Protein AF-A0A3B9I7W5-F1 (afdb_monomer)

Nearest PDB structures (foldseek):
  2oer-assembly1_A  TM=4.431E-01  e=1.784E-03  Pseudomonas aeruginosa
  2oer-assembly1_B  TM=4.400E-01  e=5.771E-03  Pseudomonas aeruginosa
  3on4-assembly2_H  TM=4.971E-01  e=8.964E-03  Legionella pneumophila subsp. pneumophila str. Philadelphia 1
  3ih3-assembly1_A  TM=4.989E-01  e=4.290E-02  Thermotoga maritima
  2id6-assembly1_A-2  TM=4.953E-01  e=8.937E-02  Thermotoga maritima

pLDDT: mean 81.08, std 14.33, range [37.84, 98.06]

Foldseek 3Di:
DLPDQDALVPDDLVNVCVVVVHDSVVCCVVQVDSLSVLVVVLVVVCVVCCVVVVLLPFPPVDQLVVSLLVSQVVLVVCCVVRVNSNLSVLCCCVVHPDPDQLVSSLVSLCSVCVPDDSVVSSVVSCQLPNVLSVCSNCVVVNCVVPVDHPVPVSVVNVVSCVVVVD

Structure (mmCIF, N/CA/C/O backbone):
data_AF-A0A3B9I7W5-F1
#
_entry.id   AF-A0A3B9I7W5-F1
#
loop_
_atom_site.group_PDB
_atom_site.id
_atom_site.type_symbol
_atom_site.label_atom_id
_atom_site.label_alt_id
_atom_site.label_comp_id
_atom_site.label_asym_id
_atom_site.label_entity_id
_atom_site.label_seq_id
_atom_site.pdbx_PDB_ins_code
_atom_site.Cartn_x
_atom_site.Cartn_y
_atom_site.Cartn_z
_atom_site.occupancy
_atom_site.B_iso_or_equiv
_atom_site.auth_seq_id
_atom_site.auth_comp_id
_atom_site.auth_asym_id
_atom_site.auth_atom_id
_atom_site.pdbx_PDB_model_num
ATOM 1 N N . MET A 1 1 ? -2.545 -9.962 23.135 1.00 37.84 1 MET A N 1
ATOM 2 C CA . MET A 1 1 ? -3.581 -8.901 23.285 1.00 37.84 1 MET A CA 1
ATOM 3 C C . MET A 1 1 ? -4.017 -8.280 21.964 1.00 37.84 1 MET A C 1
ATOM 5 O O . MET A 1 1 ? -5.136 -7.793 21.918 1.00 37.84 1 MET A O 1
ATOM 9 N N . LEU A 1 2 ? -3.152 -8.276 20.944 1.00 42.31 2 LEU A N 1
ATOM 10 C CA . LEU A 1 2 ? -3.451 -7.822 19.578 1.00 42.31 2 LEU A CA 1
ATOM 11 C C . LEU A 1 2 ? -3.652 -9.012 18.611 1.00 42.31 2 LEU A C 1
ATOM 13 O O . LEU A 1 2 ? -3.644 -8.828 17.405 1.00 42.31 2 LEU A O 1
ATOM 17 N N . GLU A 1 3 ? -3.788 -10.229 19.148 1.00 40.00 3 GLU A N 1
ATOM 18 C CA . GLU A 1 3 ? -3.901 -11.481 18.379 1.00 40.00 3 GLU A CA 1
ATOM 19 C C . GLU A 1 3 ? -5.357 -11.943 18.207 1.00 40.00 3 GLU A C 1
ATOM 21 O O . GLU A 1 3 ? -5.631 -12.764 17.341 1.00 40.00 3 GLU A O 1
ATOM 26 N N . ASP A 1 4 ? -6.296 -11.376 18.972 1.00 39.31 4 ASP A N 1
ATOM 27 C CA . ASP A 1 4 ? -7.726 -11.662 18.845 1.00 39.31 4 ASP A CA 1
ATOM 28 C C . ASP A 1 4 ? -8.406 -10.537 18.062 1.00 39.31 4 ASP A C 1
ATOM 30 O O . ASP A 1 4 ? -8.110 -9.364 18.299 1.00 39.31 4 ASP A O 1
ATOM 34 N N . CYS A 1 5 ? -9.313 -10.903 17.150 1.00 40.47 5 CYS A N 1
ATOM 35 C CA . CYS A 1 5 ? -10.105 -10.009 16.299 1.00 40.47 5 CYS A CA 1
ATOM 36 C C . CYS A 1 5 ? -10.617 -8.795 17.101 1.00 40.47 5 CYS A C 1
ATOM 38 O O . CYS A 1 5 ? -11.406 -8.930 18.039 1.00 40.47 5 CYS A O 1
ATOM 40 N N . PHE A 1 6 ? -10.078 -7.614 16.798 1.00 55.25 6 PHE A N 1
ATOM 41 C CA . PHE A 1 6 ? -10.085 -6.476 17.709 1.00 55.25 6 PHE A CA 1
ATOM 42 C C . PHE A 1 6 ? -10.906 -5.336 17.126 1.00 55.25 6 PHE A C 1
ATOM 44 O O . PHE A 1 6 ? -10.477 -4.705 16.168 1.00 55.25 6 PHE A O 1
ATOM 51 N N . ASP A 1 7 ? -12.051 -5.022 17.725 1.00 55.22 7 ASP A N 1
ATOM 52 C CA . ASP A 1 7 ? -12.857 -3.883 17.290 1.00 55.22 7 ASP A CA 1
ATOM 53 C C . ASP A 1 7 ? -12.302 -2.564 17.864 1.00 55.22 7 ASP A C 1
ATOM 55 O O . ASP A 1 7 ? -12.468 -2.224 19.046 1.00 55.22 7 ASP A O 1
ATOM 59 N N . ALA A 1 8 ? -11.601 -1.814 17.014 1.00 51.75 8 ALA A N 1
ATOM 60 C CA . ALA A 1 8 ? -10.986 -0.544 17.371 1.00 51.75 8 ALA A CA 1
ATOM 61 C C . ALA A 1 8 ? -12.007 0.551 17.731 1.00 51.75 8 ALA A C 1
ATOM 63 O O . ALA A 1 8 ? -11.645 1.492 18.450 1.00 51.75 8 ALA A O 1
ATOM 64 N N . GLU A 1 9 ? -13.268 0.447 17.296 1.00 53.59 9 GLU A N 1
ATOM 65 C CA . GLU A 1 9 ? -14.326 1.395 17.670 1.00 53.59 9 GLU A CA 1
ATOM 66 C C . GLU A 1 9 ? -14.764 1.186 19.126 1.00 53.59 9 GLU A C 1
ATOM 68 O O . GLU A 1 9 ? -14.961 2.150 19.871 1.00 53.59 9 GLU A O 1
ATOM 73 N N . VAL A 1 10 ? -14.776 -0.066 19.587 1.00 61.00 10 VAL A N 1
ATOM 74 C CA . VAL A 1 10 ? -15.213 -0.468 20.937 1.00 61.00 10 VAL A CA 1
ATOM 75 C C . VAL A 1 10 ? -14.128 -0.266 22.010 1.00 61.00 10 VAL A C 1
ATOM 77 O O . VAL A 1 10 ? -14.415 -0.236 23.222 1.00 61.00 10 VAL A O 1
ATOM 80 N N . LEU A 1 11 ? -12.868 -0.113 21.598 1.00 68.00 11 LEU A N 1
ATOM 81 C CA . LEU A 1 11 ? -11.741 0.105 22.499 1.00 68.00 11 LEU A CA 1
ATOM 82 C C . LEU A 1 11 ? -11.701 1.551 23.008 1.00 68.00 11 LEU A C 1
ATOM 84 O O . LEU A 1 11 ? -11.583 2.494 22.237 1.00 68.00 11 LEU A O 1
ATOM 88 N N . THR A 1 12 ? -11.712 1.761 24.320 1.00 79.75 12 THR A N 1
ATOM 89 C CA . THR A 1 12 ? -11.534 3.098 24.911 1.00 79.75 12 THR A CA 1
ATOM 90 C C . THR A 1 12 ? -10.230 3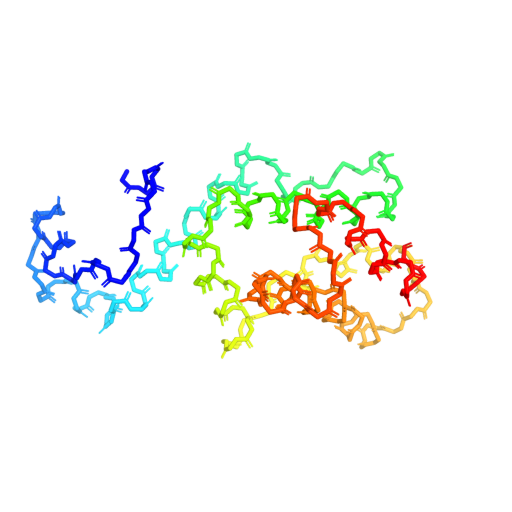.162 25.693 1.00 79.75 12 THR A C 1
ATOM 92 O O . THR A 1 12 ? -9.766 2.144 26.207 1.00 79.75 12 THR A O 1
ATOM 95 N N . ILE A 1 13 ? -9.665 4.365 25.861 1.00 80.38 13 ILE A N 1
ATOM 96 C CA . ILE A 1 13 ? -8.494 4.582 26.732 1.00 80.38 13 ILE A CA 1
ATOM 97 C C . ILE A 1 13 ? -8.734 3.995 28.133 1.00 80.38 13 ILE A C 1
ATOM 99 O O . ILE A 1 13 ? -7.825 3.422 28.722 1.00 80.38 13 ILE A O 1
ATOM 103 N N . ARG A 1 14 ? -9.974 4.056 28.645 1.00 80.88 14 ARG A N 1
ATOM 104 C CA . ARG A 1 14 ? -10.356 3.457 29.935 1.00 80.88 14 ARG A CA 1
ATOM 105 C C . ARG A 1 14 ? -10.184 1.936 29.958 1.00 80.88 14 ARG A C 1
ATOM 107 O O . ARG A 1 14 ? -9.618 1.420 30.915 1.00 80.88 14 ARG A O 1
ATOM 114 N N . LYS A 1 15 ? -10.625 1.224 28.914 1.00 81.38 15 LYS A N 1
ATOM 115 C CA . LYS A 1 15 ? -10.448 -0.238 28.811 1.00 81.38 15 LYS A CA 1
ATOM 116 C C . LYS A 1 15 ? -8.970 -0.623 28.724 1.00 81.38 15 LYS A C 1
ATOM 118 O O . LYS A 1 15 ? -8.559 -1.606 29.334 1.00 81.38 15 LYS A O 1
ATOM 123 N N . ILE A 1 16 ? -8.170 0.163 27.999 1.00 82.69 16 ILE A N 1
ATOM 124 C CA . ILE A 1 16 ? -6.721 -0.058 27.898 1.00 82.69 16 ILE A CA 1
ATOM 125 C C . ILE A 1 16 ? -6.057 0.154 29.261 1.00 82.69 16 ILE A C 1
ATOM 127 O O . ILE A 1 16 ? -5.324 -0.718 29.714 1.00 82.69 16 ILE A O 1
ATOM 131 N N . ALA A 1 17 ? -6.365 1.266 29.935 1.00 84.75 17 ALA A N 1
ATOM 132 C CA . ALA A 1 17 ? -5.859 1.597 31.266 1.00 84.75 17 ALA A CA 1
ATOM 133 C C . ALA A 1 17 ? -6.162 0.488 32.282 1.00 84.75 17 ALA A C 1
ATOM 135 O O . ALA A 1 17 ? -5.260 0.012 32.968 1.00 84.75 17 ALA A O 1
ATOM 136 N N . GLN A 1 18 ? -7.408 0.006 32.300 1.00 87.25 18 G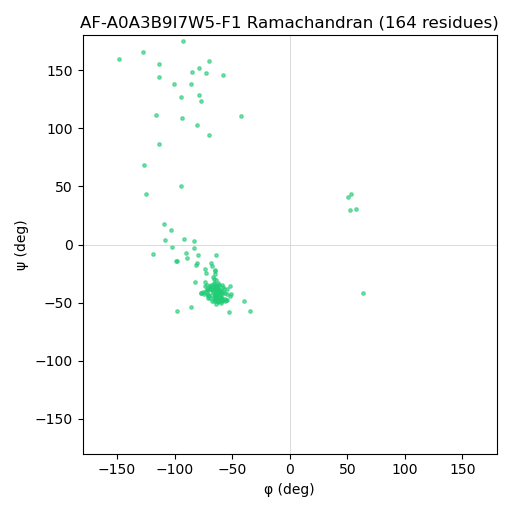LN A N 1
ATOM 137 C CA . GLN A 1 18 ? -7.830 -1.097 33.159 1.00 87.25 18 GLN A CA 1
ATOM 138 C C . GLN A 1 18 ? -7.031 -2.379 32.885 1.00 87.25 18 GLN A C 1
ATOM 140 O O . GLN A 1 18 ? -6.562 -3.018 33.821 1.00 87.25 18 GLN A O 1
ATOM 145 N N . LYS A 1 19 ? -6.851 -2.753 31.613 1.00 84.00 19 LYS A N 1
ATOM 146 C CA . LYS A 1 19 ? -6.158 -3.996 31.247 1.00 84.00 19 LYS A CA 1
ATOM 147 C C . LYS A 1 19 ? -4.643 -3.926 31.453 1.00 84.00 19 LYS A C 1
ATOM 149 O O . LYS A 1 19 ? -4.035 -4.934 31.790 1.00 84.00 19 LYS A O 1
ATOM 154 N N . ALA A 1 20 ? -4.049 -2.749 31.274 1.00 84.75 20 ALA A N 1
ATOM 155 C CA . ALA A 1 20 ? -2.637 -2.490 31.541 1.00 84.75 20 ALA A CA 1
ATOM 156 C C . ALA A 1 20 ? -2.347 -2.186 33.025 1.00 84.75 20 ALA A C 1
ATOM 158 O O . ALA A 1 20 ? -1.188 -2.011 33.385 1.00 84.75 20 ALA A O 1
ATOM 159 N N . ASN A 1 21 ? -3.381 -2.130 33.877 1.00 89.19 21 ASN A N 1
ATOM 160 C CA . ASN A 1 21 ? -3.293 -1.768 35.292 1.00 89.19 21 ASN A CA 1
ATOM 161 C C . ASN A 1 21 ? -2.583 -0.418 35.535 1.00 89.19 21 ASN A C 1
ATOM 163 O O . ASN A 1 21 ? -1.748 -0.280 36.427 1.00 89.19 21 ASN A O 1
ATOM 167 N N . VAL A 1 22 ? -2.912 0.586 34.717 1.00 90.94 22 VAL A N 1
ATOM 168 C CA . VAL A 1 22 ? -2.389 1.960 34.811 1.00 90.94 22 VAL A CA 1
ATOM 169 C C . VAL A 1 22 ? -3.532 2.972 34.836 1.00 90.94 22 VAL A C 1
ATOM 171 O O . VAL A 1 22 ? -4.673 2.656 34.504 1.00 90.94 22 VAL A O 1
ATOM 174 N N . SER A 1 23 ? -3.246 4.221 35.209 1.00 89.06 23 SER A N 1
ATOM 175 C CA . SER A 1 23 ? -4.248 5.288 35.151 1.00 89.06 23 SER A CA 1
ATOM 176 C C . SER A 1 23 ? -4.432 5.816 33.722 1.00 89.06 23 SER A C 1
ATOM 178 O O . SER A 1 23 ? -3.506 5.840 32.910 1.00 89.06 23 SER A O 1
ATOM 180 N N . VAL A 1 24 ? -5.635 6.313 33.419 1.00 87.38 24 VAL A N 1
ATOM 181 C CA . VAL A 1 24 ? -5.933 7.003 32.148 1.00 87.38 24 VAL A CA 1
ATOM 182 C C . VAL A 1 24 ? -5.017 8.213 31.936 1.00 87.38 24 VAL A C 1
ATOM 184 O O . VAL A 1 24 ? -4.590 8.468 30.812 1.00 87.38 24 VAL A O 1
ATOM 187 N N . GLY A 1 25 ? -4.690 8.934 33.014 1.00 87.31 25 GLY A N 1
ATOM 188 C CA . GLY A 1 25 ? -3.787 10.084 32.969 1.00 87.31 25 GLY A CA 1
ATOM 189 C C . GLY A 1 25 ? -2.383 9.708 32.501 1.00 87.31 25 GLY A C 1
ATOM 190 O O . GLY A 1 25 ? -1.811 10.428 31.691 1.00 87.31 25 GLY A O 1
ATOM 191 N N . LEU A 1 26 ? -1.870 8.548 32.928 1.00 86.75 26 LEU A N 1
ATOM 192 C CA . LEU A 1 26 ? -0.559 8.049 32.507 1.00 86.75 26 LEU A CA 1
ATOM 193 C C . LEU A 1 26 ? -0.530 7.746 31.002 1.00 86.75 26 LEU A C 1
ATOM 195 O O . LEU A 1 26 ? 0.408 8.121 30.306 1.00 86.75 26 LEU A O 1
ATOM 199 N N . ILE A 1 27 ? -1.589 7.118 30.481 1.00 85.25 27 ILE A N 1
ATOM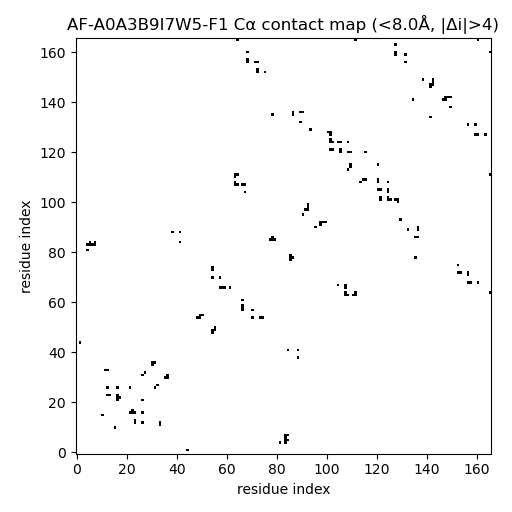 200 C CA . ILE A 1 27 ? -1.711 6.841 29.044 1.00 85.25 27 ILE A CA 1
ATOM 201 C C . ILE A 1 27 ? -1.775 8.149 28.248 1.00 85.25 27 ILE A C 1
ATOM 203 O O . ILE A 1 27 ? -1.045 8.311 27.275 1.00 85.25 27 ILE A O 1
ATOM 207 N N . ASN A 1 28 ? -2.613 9.101 28.659 1.00 85.06 28 ASN A N 1
ATOM 208 C CA . ASN A 1 28 ? -2.725 10.377 27.951 1.00 85.06 28 ASN A CA 1
ATOM 209 C C . ASN A 1 28 ? -1.421 11.185 28.004 1.00 85.06 28 ASN A C 1
ATOM 211 O O . ASN A 1 28 ? -1.075 11.823 27.018 1.00 85.06 28 ASN A O 1
ATOM 215 N N . TYR A 1 29 ? -0.686 11.128 29.116 1.00 87.00 29 TYR A N 1
ATOM 216 C CA . TYR A 1 29 ? 0.613 11.785 29.248 1.00 87.00 29 TYR A CA 1
ATOM 217 C C . TYR A 1 29 ? 1.647 11.235 28.254 1.00 87.00 29 TYR A C 1
ATOM 219 O O . TYR A 1 29 ? 2.353 12.009 27.619 1.00 87.00 29 TYR A O 1
ATOM 227 N N . HIS A 1 30 ? 1.715 9.910 28.086 1.00 84.12 30 HIS A N 1
ATOM 228 C CA . HIS A 1 30 ? 2.703 9.277 27.206 1.00 84.12 30 HIS A CA 1
ATOM 229 C C . HIS A 1 30 ? 2.316 9.261 25.724 1.00 84.12 30 HIS A C 1
ATOM 231 O O . HIS A 1 30 ? 3.197 9.282 24.870 1.00 84.12 30 HIS A O 1
ATOM 237 N N . PHE A 1 31 ? 1.022 9.176 25.411 1.00 81.50 31 PHE A N 1
ATOM 238 C CA . PHE A 1 31 ? 0.560 8.916 24.046 1.00 81.50 31 PHE A CA 1
ATOM 239 C C . PHE A 1 31 ? -0.306 10.028 23.458 1.00 81.50 31 PHE A C 1
ATOM 241 O O . PHE A 1 31 ? -0.613 9.965 22.273 1.00 81.50 31 PHE A O 1
ATOM 248 N N . GLU A 1 32 ? -0.701 11.032 24.244 1.00 77.75 32 GLU A N 1
ATOM 249 C CA . GLU A 1 32 ? -1.521 12.201 23.872 1.00 77.75 32 GLU A CA 1
ATOM 250 C C . GLU A 1 32 ? -2.960 11.893 23.412 1.00 77.75 32 GLU A C 1
ATOM 252 O O . GLU A 1 32 ? -3.898 12.586 23.798 1.00 77.75 32 GLU A O 1
ATOM 257 N N . SER A 1 33 ? -3.174 10.851 22.604 1.00 75.50 33 SER A N 1
ATOM 258 C CA . SER A 1 33 ? -4.485 10.439 22.108 1.00 75.50 33 SER A CA 1
ATOM 259 C C . SER A 1 33 ? -4.585 8.926 21.905 1.00 75.50 33 SER A C 1
ATOM 261 O O . SER A 1 33 ? -3.593 8.222 21.703 1.00 75.50 33 SER A O 1
ATOM 263 N N . LYS A 1 34 ? -5.826 8.417 21.866 1.00 73.81 34 LYS A N 1
ATOM 264 C CA . LYS A 1 34 ? -6.126 7.033 21.453 1.00 73.81 34 LYS A CA 1
ATOM 265 C C . LYS A 1 34 ? -5.547 6.723 20.071 1.00 73.81 34 LYS A C 1
ATOM 267 O O . LYS A 1 34 ? -5.050 5.622 19.868 1.00 73.81 34 LYS A O 1
ATOM 272 N N . GLY A 1 35 ? -5.587 7.689 19.151 1.00 64.12 35 GLY A N 1
ATOM 273 C CA . GLY A 1 35 ? -5.036 7.544 17.805 1.00 64.12 35 GLY A CA 1
ATOM 274 C C . GLY A 1 35 ? -3.527 7.306 17.813 1.00 64.12 35 GLY A C 1
ATOM 275 O O . GLY A 1 35 ? -3.075 6.345 17.201 1.00 64.12 35 GLY A O 1
ATOM 276 N N . LYS A 1 36 ? -2.757 8.112 18.559 1.00 68.19 36 LYS A N 1
ATOM 277 C CA . LYS A 1 36 ? -1.292 7.956 18.680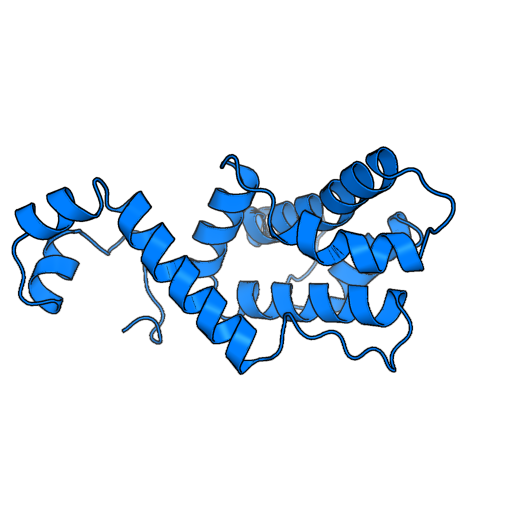 1.00 68.19 36 LYS A CA 1
ATOM 278 C C . LYS A 1 36 ? -0.895 6.664 19.398 1.00 68.19 36 LYS A C 1
ATOM 280 O O . LYS A 1 36 ?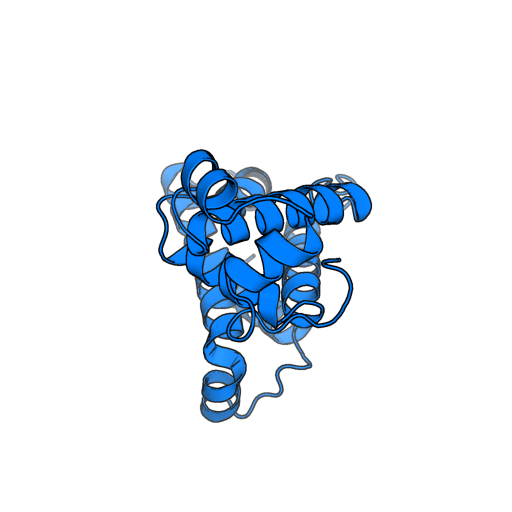 0.055 6.006 18.990 1.00 68.19 36 LYS A O 1
ATOM 285 N N . LEU A 1 37 ? -1.636 6.272 20.435 1.00 78.75 37 LEU A N 1
ATOM 286 C CA . LEU A 1 37 ? -1.418 4.989 21.105 1.00 78.75 37 LEU A CA 1
ATOM 287 C C . LEU A 1 37 ? -1.652 3.811 20.151 1.00 78.75 37 LEU A C 1
ATOM 289 O O . LEU A 1 37 ? -0.821 2.909 20.075 1.00 78.75 37 LEU A O 1
ATOM 293 N N . LEU A 1 38 ? -2.781 3.817 19.434 1.00 71.75 38 LEU A N 1
ATOM 294 C CA . LEU A 1 38 ? -3.100 2.773 18.462 1.00 71.75 38 LEU A CA 1
ATOM 295 C C . LEU A 1 38 ? -2.079 2.749 17.329 1.00 71.75 38 LEU A C 1
ATOM 297 O O . LEU A 1 38 ? -1.644 1.665 16.969 1.00 71.75 38 LEU A O 1
ATOM 301 N N . LEU A 1 39 ? -1.650 3.910 16.830 1.00 63.84 39 LEU A N 1
ATOM 302 C CA . LEU A 1 39 ? -0.566 4.034 15.854 1.00 63.84 39 LEU A CA 1
ATOM 303 C C . LEU A 1 39 ? 0.691 3.305 16.340 1.00 63.84 39 LEU A C 1
ATOM 305 O O . LEU A 1 39 ? 1.130 2.366 15.692 1.00 63.84 39 LEU A O 1
ATOM 309 N N . LEU A 1 40 ? 1.219 3.668 17.512 1.00 70.50 40 LEU A N 1
ATOM 310 C CA . LEU A 1 40 ? 2.455 3.085 18.046 1.00 70.50 40 LEU A CA 1
ATOM 311 C C . LEU A 1 40 ? 2.332 1.583 18.321 1.00 70.50 40 LEU A C 1
ATOM 313 O O . LEU A 1 40 ? 3.239 0.817 17.999 1.00 70.50 40 LEU A O 1
ATOM 317 N N . ALA A 1 41 ? 1.206 1.150 18.892 1.00 68.88 41 ALA A N 1
ATOM 318 C CA . ALA A 1 41 ? 0.941 -0.267 19.122 1.00 68.88 41 ALA A CA 1
ATOM 319 C C . ALA A 1 41 ? 0.870 -1.046 17.803 1.00 68.88 41 ALA A C 1
ATOM 321 O O . ALA A 1 41 ? 1.365 -2.167 17.718 1.00 68.88 41 ALA A O 1
ATOM 322 N N . THR A 1 42 ? 0.285 -0.438 16.773 1.00 60.59 42 THR A N 1
ATOM 323 C CA . THR A 1 42 ? 0.129 -1.061 15.463 1.00 60.59 42 THR A CA 1
ATOM 324 C C . THR A 1 42 ? 1.458 -1.103 14.713 1.00 60.59 42 THR A C 1
ATOM 326 O O . THR A 1 42 ? 1.805 -2.163 14.208 1.00 60.59 42 THR A O 1
ATOM 329 N N . SER A 1 43 ? 2.261 -0.032 14.731 1.00 61.16 43 SER A N 1
ATOM 330 C CA . SER A 1 43 ? 3.628 -0.035 14.189 1.00 61.16 43 SER A CA 1
ATOM 331 C C . SER A 1 43 ? 4.477 -1.149 14.804 1.00 61.16 43 SER A C 1
ATOM 333 O O . SER A 1 43 ? 5.119 -1.890 14.076 1.00 61.16 43 SER A O 1
ATOM 335 N N . GLN A 1 44 ? 4.397 -1.368 16.123 1.00 65.94 44 GLN A N 1
ATOM 336 C CA . GLN A 1 44 ? 5.111 -2.478 16.771 1.00 65.94 44 GLN A CA 1
ATOM 337 C C . GLN A 1 44 ? 4.609 -3.864 16.347 1.00 65.94 44 GLN A C 1
ATOM 339 O O . GLN A 1 44 ? 5.397 -4.808 16.301 1.00 65.94 44 GLN A O 1
ATOM 344 N N . VAL A 1 45 ? 3.309 -4.021 16.077 1.00 61.38 45 VAL A N 1
ATOM 345 C CA . VAL A 1 45 ? 2.775 -5.275 15.524 1.00 61.38 45 VAL A CA 1
ATOM 346 C C . VAL A 1 45 ? 3.287 -5.479 14.109 1.00 61.38 45 VAL A C 1
ATOM 348 O O . VAL A 1 45 ? 3.724 -6.581 13.809 1.00 61.38 45 VAL A O 1
ATOM 351 N N . ILE A 1 46 ? 3.306 -4.439 13.276 1.00 57.69 46 ILE A N 1
ATOM 352 C CA . ILE A 1 46 ? 3.833 -4.512 11.910 1.00 57.69 46 ILE A CA 1
ATOM 353 C C . ILE A 1 46 ? 5.314 -4.849 11.932 1.00 57.69 46 ILE A C 1
ATOM 355 O O . ILE A 1 46 ? 5.693 -5.800 11.273 1.00 57.69 46 ILE A O 1
ATOM 359 N N . ASP A 1 47 ? 6.140 -4.160 12.718 1.00 61.94 47 ASP A N 1
ATOM 360 C CA . ASP A 1 47 ? 7.574 -4.459 12.796 1.00 61.94 47 ASP A CA 1
ATOM 361 C C . ASP A 1 47 ? 7.806 -5.917 13.205 1.00 61.94 47 ASP A C 1
ATOM 363 O O . ASP A 1 47 ? 8.678 -6.597 12.670 1.00 61.94 47 ASP A O 1
ATOM 367 N N . ARG A 1 48 ? 6.975 -6.441 14.116 1.00 62.34 48 ARG A N 1
ATOM 368 C CA . ARG A 1 48 ? 7.023 -7.849 14.524 1.00 62.34 48 ARG A CA 1
ATOM 369 C C . ARG A 1 48 ? 6.521 -8.801 13.445 1.00 62.34 48 ARG A C 1
ATOM 371 O O . ARG A 1 48 ? 7.141 -9.841 13.266 1.00 62.34 48 ARG A O 1
ATOM 378 N N . VAL A 1 49 ? 5.420 -8.492 12.764 1.00 58.03 49 VAL A N 1
ATOM 379 C CA . VAL A 1 49 ? 4.853 -9.318 11.685 1.00 58.03 49 VAL A CA 1
ATOM 380 C C . VAL A 1 49 ? 5.806 -9.315 10.493 1.00 58.03 49 VAL A C 1
ATOM 382 O O . VAL A 1 49 ? 6.213 -10.377 10.044 1.00 58.03 49 VAL A O 1
ATOM 385 N N . ALA A 1 50 ? 6.273 -8.145 10.073 1.00 58.38 50 ALA A N 1
ATOM 386 C CA . ALA A 1 50 ? 7.252 -7.943 9.016 1.00 58.38 50 ALA A CA 1
ATOM 387 C C . ALA A 1 50 ? 8.592 -8.629 9.301 1.00 58.38 50 ALA A C 1
ATOM 389 O O . ALA A 1 50 ? 9.140 -9.273 8.408 1.00 58.38 50 ALA A O 1
ATOM 390 N N . ALA A 1 51 ? 9.092 -8.569 10.540 1.00 61.34 51 ALA A N 1
ATOM 391 C CA . ALA A 1 51 ? 10.294 -9.301 10.935 1.00 61.34 51 ALA A CA 1
ATOM 392 C C . ALA A 1 51 ? 10.066 -10.820 11.028 1.00 61.34 51 ALA A C 1
ATOM 394 O O . ALA A 1 51 ? 10.936 -11.591 10.638 1.00 61.34 51 ALA A O 1
ATOM 395 N N . LYS A 1 52 ? 8.910 -11.270 11.534 1.00 57.44 52 LYS A N 1
ATOM 396 C CA . LYS A 1 52 ? 8.587 -12.699 11.694 1.00 57.44 52 LYS A CA 1
ATOM 397 C C . LYS A 1 52 ? 8.326 -13.389 10.356 1.00 57.44 52 LYS A C 1
ATOM 399 O O . LYS A 1 52 ? 8.712 -14.540 10.181 1.00 57.44 52 LYS A O 1
ATOM 404 N N . GLU A 1 53 ? 7.665 -12.698 9.436 1.00 55.50 53 GLU A N 1
ATOM 405 C CA . GLU A 1 53 ? 7.312 -13.203 8.107 1.00 55.50 53 GLU A CA 1
ATOM 406 C C . GLU A 1 53 ? 8.377 -12.865 7.048 1.00 55.50 53 GLU A C 1
ATOM 408 O O . GLU A 1 53 ? 8.196 -13.184 5.878 1.00 55.50 53 GLU A O 1
ATOM 413 N N . ASN A 1 54 ? 9.512 -12.266 7.446 1.00 60.06 54 ASN A N 1
ATOM 414 C CA . ASN A 1 54 ? 10.585 -11.831 6.544 1.00 60.06 54 ASN A CA 1
ATOM 415 C C . ASN A 1 54 ? 10.086 -10.932 5.394 1.00 60.06 54 ASN A C 1
ATOM 417 O O . ASN A 1 54 ? 10.685 -10.900 4.326 1.00 60.06 54 ASN A O 1
ATOM 421 N N . LEU A 1 55 ? 9.009 -10.173 5.609 1.00 58.31 55 LEU A N 1
ATOM 422 C CA . LEU A 1 55 ? 8.317 -9.398 4.568 1.00 58.31 55 LEU A CA 1
ATOM 423 C C . LEU A 1 55 ? 9.167 -8.271 3.979 1.00 58.31 55 LEU A C 1
ATOM 425 O O . LEU A 1 55 ? 8.934 -7.821 2.861 1.00 58.31 55 LEU A O 1
ATOM 429 N N . LEU A 1 56 ? 10.162 -7.818 4.741 1.00 60.66 56 LEU A N 1
ATOM 430 C CA . LEU A 1 56 ? 11.131 -6.810 4.311 1.00 60.66 56 LEU A CA 1
ATOM 431 C C . LEU A 1 56 ? 12.356 -7.432 3.631 1.00 60.66 56 LEU A C 1
ATOM 433 O O . LEU A 1 56 ? 13.167 -6.714 3.047 1.00 60.66 56 LEU A O 1
ATOM 437 N N . LEU A 1 57 ? 12.514 -8.756 3.716 1.00 63.94 57 LEU A N 1
ATOM 438 C CA . LEU A 1 57 ? 13.611 -9.475 3.090 1.00 63.94 57 LEU A CA 1
ATOM 439 C C . LEU A 1 57 ? 13.155 -9.973 1.724 1.00 63.94 57 LEU A C 1
ATOM 441 O O . LEU A 1 57 ? 12.357 -10.896 1.586 1.00 63.94 57 LEU A O 1
ATOM 445 N N . MET A 1 58 ? 13.698 -9.346 0.692 1.00 71.31 58 MET A N 1
ATOM 446 C CA . MET A 1 58 ? 13.479 -9.775 -0.677 1.00 71.31 58 MET A CA 1
ATOM 447 C C . MET A 1 58 ? 14.369 -10.979 -0.974 1.00 71.31 58 MET A C 1
ATOM 449 O O . MET A 1 58 ? 15.584 -10.929 -0.776 1.00 71.31 58 MET A O 1
ATOM 453 N N . ASP A 1 59 ? 13.777 -12.056 -1.488 1.00 81.12 59 ASP A N 1
ATOM 454 C CA . ASP A 1 59 ? 14.546 -13.165 -2.042 1.00 81.12 59 ASP A CA 1
ATOM 455 C C . ASP A 1 59 ? 15.213 -12.708 -3.343 1.00 81.12 59 ASP A C 1
ATOM 457 O O . ASP A 1 59 ? 14.609 -12.736 -4.416 1.00 81.12 59 ASP A O 1
ATOM 461 N N . MET A 1 60 ? 16.465 -12.264 -3.238 1.00 83.94 60 MET A N 1
ATOM 462 C CA . MET A 1 60 ? 17.237 -11.726 -4.359 1.00 83.94 60 MET A CA 1
ATOM 463 C C . MET A 1 60 ? 17.516 -12.756 -5.465 1.00 83.94 60 MET A C 1
ATOM 465 O O . MET A 1 60 ? 17.983 -12.364 -6.533 1.00 83.94 60 MET A O 1
ATOM 469 N N . SER A 1 61 ? 17.211 -14.043 -5.250 1.00 88.12 61 SER A N 1
ATOM 470 C CA . SER A 1 61 ? 17.261 -15.058 -6.308 1.00 88.12 61 SER A CA 1
ATOM 471 C C . SER A 1 61 ? 16.102 -14.944 -7.307 1.00 88.12 61 SER A C 1
ATOM 473 O O . SER A 1 61 ? 16.216 -15.413 -8.441 1.00 88.12 61 SER A O 1
ATOM 475 N N . LEU A 1 62 ? 15.000 -14.289 -6.925 1.00 90.69 62 LEU A N 1
ATOM 476 C CA . LEU A 1 62 ? 13.838 -14.092 -7.787 1.00 90.69 62 LEU A CA 1
ATOM 477 C C . LEU A 1 62 ? 14.002 -12.856 -8.686 1.00 90.69 62 LEU A C 1
ATOM 479 O O . LEU A 1 62 ? 14.582 -11.855 -8.254 1.00 90.69 62 LEU A O 1
ATOM 483 N N . PRO A 1 63 ? 13.429 -12.858 -9.907 1.00 95.25 63 PRO A N 1
ATOM 484 C CA . PRO A 1 63 ? 13.404 -11.676 -10.767 1.00 95.25 63 PRO A CA 1
ATOM 485 C C . PRO A 1 63 ? 12.719 -10.470 -10.094 1.00 95.25 63 PRO A C 1
ATOM 487 O O . PRO A 1 63 ? 11.722 -10.665 -9.393 1.00 95.25 63 PRO A O 1
ATOM 490 N N . PRO A 1 64 ? 13.153 -9.219 -10.353 1.00 94.62 64 PRO A N 1
ATOM 491 C CA . PRO A 1 64 ? 12.617 -8.024 -9.689 1.00 94.62 64 PRO A CA 1
ATOM 492 C C . PRO A 1 64 ? 11.086 -7.896 -9.744 1.00 94.62 64 PRO A C 1
ATOM 494 O O . PRO A 1 64 ? 10.453 -7.662 -8.716 1.00 94.62 64 PRO A O 1
ATOM 497 N N . LYS A 1 65 ? 10.471 -8.152 -10.907 1.00 96.19 65 LYS A N 1
ATOM 498 C CA . LYS A 1 65 ? 9.003 -8.154 -11.069 1.00 96.19 65 LYS A CA 1
ATOM 499 C C . LYS A 1 65 ? 8.304 -9.173 -10.161 1.00 96.19 65 LYS A C 1
ATOM 501 O O . LYS A 1 65 ? 7.286 -8.878 -9.542 1.00 96.19 65 LYS A O 1
ATOM 506 N N . VAL A 1 66 ? 8.890 -10.365 -10.020 1.00 95.00 66 VAL A N 1
ATOM 507 C CA . VAL A 1 66 ? 8.365 -11.429 -9.151 1.00 95.00 66 VAL A CA 1
ATOM 508 C C . VAL A 1 66 ? 8.476 -11.028 -7.680 1.00 95.00 66 VAL A C 1
ATOM 510 O O . VAL A 1 66 ? 7.542 -11.264 -6.916 1.00 95.00 66 VAL A O 1
ATOM 513 N N . ARG A 1 67 ? 9.575 -10.370 -7.287 1.00 93.31 67 ARG A N 1
ATOM 514 C CA . ARG A 1 67 ? 9.752 -9.848 -5.921 1.00 93.31 67 ARG A CA 1
ATOM 515 C C . ARG A 1 67 ? 8.742 -8.755 -5.596 1.00 93.31 67 ARG A C 1
ATOM 517 O O . ARG A 1 67 ? 8.142 -8.807 -4.528 1.00 93.31 67 ARG A O 1
ATOM 524 N N . LEU A 1 68 ? 8.505 -7.822 -6.522 1.00 95.19 68 LEU A N 1
ATOM 525 C CA . LEU A 1 68 ? 7.484 -6.783 -6.358 1.00 95.19 68 LEU A CA 1
ATOM 526 C C . LEU A 1 68 ? 6.096 -7.398 -6.172 1.00 95.19 68 LEU A C 1
ATOM 528 O O . LEU A 1 68 ? 5.404 -7.078 -5.208 1.00 95.19 68 LEU A O 1
ATOM 532 N N . ARG A 1 69 ? 5.709 -8.320 -7.060 1.00 95.38 69 ARG A N 1
ATOM 533 C CA . ARG A 1 69 ? 4.430 -9.031 -6.969 1.00 95.38 69 ARG A CA 1
ATOM 534 C C . ARG A 1 69 ? 4.281 -9.747 -5.630 1.00 95.38 69 ARG A C 1
ATOM 536 O O . ARG A 1 69 ? 3.253 -9.606 -4.975 1.00 95.38 69 ARG A O 1
ATOM 543 N N . LYS A 1 70 ? 5.306 -10.497 -5.216 1.00 92.06 70 LYS A N 1
ATOM 544 C CA . LYS A 1 70 ? 5.305 -11.215 -3.938 1.00 92.06 70 LYS A CA 1
ATOM 545 C C . LYS A 1 70 ? 5.143 -10.257 -2.756 1.00 92.06 70 LYS A C 1
ATOM 547 O O . LYS A 1 70 ? 4.278 -10.492 -1.925 1.00 92.06 70 LYS A O 1
ATOM 552 N N . PHE A 1 71 ? 5.898 -9.161 -2.728 1.00 90.00 71 PHE A N 1
ATOM 553 C CA . PHE A 1 71 ? 5.779 -8.143 -1.685 1.00 90.00 71 PHE A CA 1
ATOM 554 C C . PHE A 1 71 ? 4.348 -7.590 -1.580 1.00 90.00 71 PHE A C 1
ATOM 556 O O . PHE A 1 71 ? 3.790 -7.519 -0.489 1.00 90.00 71 PHE A O 1
ATOM 563 N N . LEU A 1 72 ? 3.720 -7.246 -2.710 1.00 92.06 72 LEU A N 1
ATOM 564 C CA . LEU A 1 72 ? 2.346 -6.730 -2.719 1.00 92.06 72 LEU A CA 1
ATOM 565 C C . LEU A 1 72 ? 1.322 -7.774 -2.256 1.00 92.06 72 LEU A C 1
ATOM 567 O O . LEU A 1 72 ? 0.378 -7.418 -1.553 1.00 92.06 72 LEU A O 1
ATOM 571 N N . LEU A 1 73 ? 1.511 -9.046 -2.621 1.00 90.31 73 LEU A N 1
ATOM 572 C CA . LEU A 1 73 ? 0.665 -10.146 -2.153 1.00 90.31 73 LEU A CA 1
ATOM 573 C C . LEU A 1 73 ? 0.775 -10.328 -0.648 1.00 90.31 73 LEU A C 1
ATOM 575 O O . LEU A 1 73 ? -0.247 -10.391 0.026 1.00 90.31 73 LEU A O 1
ATOM 579 N N . ASP A 1 74 ? 1.998 -10.369 -0.127 1.00 85.19 74 ASP A N 1
ATOM 580 C CA . ASP A 1 74 ? 2.212 -10.575 1.296 1.00 85.19 74 ASP A CA 1
ATOM 581 C C . ASP A 1 74 ? 1.643 -9.386 2.113 1.00 85.19 74 ASP A C 1
ATOM 583 O O . ASP A 1 74 ? 1.001 -9.579 3.147 1.00 85.19 74 ASP A O 1
ATOM 587 N N . MET A 1 75 ? 1.761 -8.151 1.604 1.00 83.06 75 MET A N 1
ATOM 588 C CA . MET A 1 75 ? 1.112 -6.971 2.198 1.00 83.06 75 MET A CA 1
ATOM 589 C C . MET A 1 75 ? -0.419 -7.056 2.157 1.00 83.06 75 MET A C 1
ATOM 591 O O . MET A 1 75 ? -1.086 -6.734 3.140 1.00 83.06 75 MET A O 1
ATOM 595 N N . ALA A 1 76 ? -0.996 -7.491 1.038 1.00 85.81 76 ALA A N 1
ATOM 596 C CA . ALA A 1 76 ? -2.440 -7.650 0.914 1.00 85.81 76 ALA A CA 1
ATOM 597 C C . ALA A 1 76 ? -2.989 -8.740 1.846 1.00 85.81 76 ALA A C 1
ATOM 599 O O . ALA A 1 76 ? -4.065 -8.595 2.419 1.00 85.81 76 ALA A O 1
ATOM 600 N N . ASP A 1 77 ? -2.223 -9.803 2.047 1.00 81.19 77 ASP A N 1
ATOM 601 C CA . ASP A 1 77 ? -2.554 -10.911 2.933 1.00 81.19 77 ASP A CA 1
ATOM 602 C C . ASP A 1 77 ? -2.609 -10.462 4.407 1.00 81.19 77 ASP A C 1
ATOM 604 O O . ASP A 1 77 ? -3.543 -10.807 5.133 1.00 81.19 77 ASP A O 1
ATOM 608 N N . ILE A 1 78 ? -1.702 -9.573 4.837 1.00 76.06 78 ILE A N 1
ATOM 609 C CA . ILE A 1 78 ? -1.809 -8.879 6.138 1.00 76.06 78 ILE A CA 1
ATOM 610 C C . ILE A 1 78 ? -3.094 -8.052 6.206 1.00 76.06 78 ILE A C 1
ATOM 612 O O . ILE A 1 78 ? -3.791 -8.050 7.227 1.00 76.06 78 ILE A O 1
ATOM 616 N N . VAL A 1 79 ? -3.414 -7.333 5.127 1.00 78.75 79 VAL A N 1
ATOM 617 C CA . VAL A 1 79 ? -4.609 -6.491 5.076 1.00 78.75 79 VAL A CA 1
ATOM 618 C C . VAL A 1 79 ? -5.879 -7.313 5.271 1.00 78.75 79 VAL A C 1
ATOM 620 O O . VAL A 1 79 ? -6.713 -6.940 6.096 1.00 78.75 79 VAL A O 1
ATOM 623 N N . VAL A 1 80 ? -5.980 -8.448 4.581 1.00 78.31 80 VAL A N 1
ATOM 624 C CA . VAL A 1 80 ? -7.128 -9.358 4.643 1.00 78.31 80 VAL A CA 1
ATOM 625 C C . VAL A 1 80 ? -7.197 -10.095 5.983 1.00 78.31 80 VAL A C 1
ATOM 627 O O . VAL A 1 80 ? -8.255 -10.125 6.609 1.00 78.31 80 VAL A O 1
ATOM 630 N N . ARG A 1 81 ? -6.082 -10.649 6.482 1.00 73.19 81 ARG A N 1
ATOM 631 C CA . ARG A 1 81 ? -6.062 -11.399 7.754 1.00 73.19 81 ARG A CA 1
ATOM 632 C C . ARG A 1 81 ? -6.343 -10.540 8.983 1.00 73.19 81 ARG A C 1
ATOM 634 O O . ARG A 1 81 ? -6.833 -11.050 9.990 1.00 73.19 81 ARG A O 1
ATOM 641 N N . HIS A 1 82 ? -6.015 -9.252 8.921 1.00 70.44 82 HIS A N 1
ATOM 642 C CA . HIS A 1 82 ? -6.091 -8.335 10.057 1.00 70.44 82 HIS A CA 1
ATOM 643 C C . HIS A 1 82 ? -6.954 -7.105 9.756 1.00 70.44 82 HIS A C 1
ATOM 645 O O . HIS A 1 82 ? -6.590 -5.990 10.127 1.00 70.44 82 HIS A O 1
ATOM 651 N N . GLU A 1 83 ? -8.110 -7.310 9.116 1.00 67.81 83 GLU A N 1
ATOM 652 C CA . GLU A 1 83 ? -8.984 -6.266 8.557 1.00 67.81 83 GLU A CA 1
ATOM 653 C C . GLU A 1 83 ? -9.121 -5.006 9.437 1.00 67.81 83 GLU A C 1
ATOM 655 O O . GLU A 1 83 ? -8.932 -3.880 8.964 1.00 67.81 83 GLU A O 1
ATOM 660 N N . THR A 1 84 ? -9.401 -5.163 10.737 1.00 63.69 84 THR A N 1
ATOM 661 C CA . THR A 1 84 ? -9.627 -4.017 11.630 1.00 63.69 84 THR A CA 1
ATOM 662 C C . THR A 1 84 ? -8.366 -3.192 11.898 1.00 63.69 84 THR A C 1
ATOM 664 O O . THR A 1 84 ? -8.438 -1.963 11.939 1.00 63.69 84 THR A O 1
ATOM 667 N N . PHE A 1 85 ? -7.203 -3.832 12.049 1.00 66.12 85 PHE A N 1
ATOM 668 C CA . PHE A 1 85 ? -5.929 -3.129 12.246 1.00 66.12 85 PHE A CA 1
ATOM 669 C C . PHE A 1 85 ? -5.414 -2.550 10.932 1.00 66.12 85 PHE A C 1
ATOM 671 O O . PHE A 1 85 ? -5.001 -1.391 10.871 1.00 66.12 85 PHE A O 1
ATOM 678 N N . SER A 1 86 ? -5.523 -3.324 9.860 1.00 70.12 86 SER A N 1
ATOM 679 C CA . SER A 1 86 ? -5.046 -2.965 8.532 1.00 70.12 86 SER A CA 1
ATOM 680 C C . SER A 1 86 ? -5.745 -1.732 7.968 1.00 70.12 86 SER A C 1
ATOM 682 O O . SER A 1 86 ? -5.085 -0.858 7.410 1.00 70.12 86 SER A O 1
ATOM 684 N N . LYS A 1 87 ? -7.050 -1.556 8.215 1.00 75.38 87 LYS A N 1
ATOM 685 C CA . LYS A 1 87 ? -7.768 -0.327 7.827 1.00 75.38 87 LYS A CA 1
ATOM 686 C C . LYS A 1 87 ? -7.265 0.927 8.550 1.00 75.38 87 LYS A C 1
ATOM 688 O O . LYS A 1 87 ? -7.337 2.012 7.976 1.00 75.38 87 LYS A O 1
ATOM 693 N N . ILE A 1 88 ? -6.766 0.818 9.784 1.00 72.94 88 ILE A N 1
ATOM 694 C CA . ILE A 1 88 ? -6.171 1.958 10.505 1.00 72.94 88 ILE A CA 1
ATOM 695 C C . ILE A 1 88 ? -4.831 2.330 9.871 1.00 72.94 88 ILE A C 1
ATOM 697 O O . ILE A 1 88 ? -4.591 3.508 9.617 1.00 72.94 88 ILE A O 1
ATOM 701 N N . ILE A 1 89 ? -4.006 1.330 9.566 1.00 71.69 89 ILE A N 1
ATOM 702 C CA . ILE A 1 89 ? -2.674 1.509 8.975 1.00 71.69 89 ILE A CA 1
ATOM 703 C C . ILE A 1 89 ? -2.782 2.133 7.589 1.00 71.69 89 ILE A C 1
ATOM 705 O O . ILE A 1 89 ? -2.168 3.161 7.328 1.00 71.69 89 ILE A O 1
ATOM 709 N N . LEU A 1 90 ? -3.619 1.555 6.724 1.00 80.56 90 LEU A N 1
ATOM 710 C CA . LEU A 1 90 ? -3.837 2.067 5.374 1.00 80.56 90 LEU A CA 1
ATOM 711 C C . LEU A 1 90 ? -4.322 3.520 5.404 1.00 80.56 90 LEU A C 1
ATOM 713 O O . LEU A 1 90 ? -3.853 4.349 4.633 1.00 80.56 90 LEU A O 1
ATOM 717 N N . LYS A 1 91 ? -5.220 3.867 6.337 1.00 80.06 91 LYS A N 1
ATOM 718 C CA . LYS A 1 91 ? -5.651 5.261 6.523 1.00 80.06 91 LYS A CA 1
ATOM 719 C C . LYS A 1 91 ? -4.513 6.164 6.988 1.00 80.06 91 LYS A C 1
ATOM 721 O O . LYS A 1 91 ? -4.473 7.309 6.567 1.00 80.06 91 LYS A O 1
ATOM 726 N N . GLN A 1 92 ? -3.621 5.693 7.854 1.00 73.81 92 GLN A N 1
ATOM 727 C CA . GLN A 1 92 ? -2.491 6.491 8.336 1.00 73.81 92 GLN A CA 1
ATOM 728 C C . GLN A 1 92 ? -1.428 6.709 7.269 1.00 73.81 92 GLN A C 1
ATOM 730 O O . GLN A 1 92 ? -0.894 7.806 7.187 1.00 73.81 92 GLN A O 1
ATOM 735 N N . GLU A 1 93 ? -1.143 5.704 6.448 1.00 78.75 93 GLU A N 1
ATOM 736 C CA . GLU A 1 93 ? -0.209 5.859 5.336 1.00 78.75 93 GLU A CA 1
ATOM 737 C C . GLU A 1 93 ? -0.775 6.774 4.239 1.00 78.75 93 GLU A C 1
ATOM 739 O O . GLU A 1 93 ? -0.038 7.565 3.666 1.00 78.75 93 GLU A O 1
ATOM 744 N N . ILE A 1 94 ? -2.089 6.734 3.989 1.00 84.19 94 ILE A N 1
ATOM 745 C CA . ILE A 1 94 ? -2.731 7.616 3.000 1.00 84.19 94 ILE A CA 1
ATOM 746 C C . ILE A 1 94 ? -2.924 9.049 3.519 1.00 84.19 94 ILE A C 1
ATOM 748 O O . ILE A 1 94 ? -2.782 9.998 2.754 1.00 84.19 94 ILE A O 1
ATOM 752 N N . LEU A 1 95 ? -3.345 9.216 4.778 1.00 83.25 95 LEU A N 1
ATOM 753 C CA . LEU A 1 95 ? -3.745 10.520 5.331 1.00 83.25 95 LEU A CA 1
ATOM 754 C C . LEU A 1 95 ? -2.650 11.200 6.158 1.00 83.25 95 LEU A C 1
ATOM 756 O O . LEU A 1 95 ? -2.804 12.367 6.512 1.00 83.25 95 LEU A O 1
ATOM 760 N N . GLY A 1 96 ? -1.609 10.468 6.542 1.00 74.31 96 GLY A N 1
ATOM 761 C CA . GLY A 1 96 ? -0.474 10.996 7.288 1.00 74.31 96 GLY A CA 1
ATOM 762 C C . GLY A 1 96 ? 0.660 11.453 6.375 1.00 74.31 96 GLY A C 1
ATOM 763 O O . GLY A 1 96 ? 0.649 11.228 5.171 1.00 74.31 96 GLY A O 1
ATOM 764 N N . ASP A 1 97 ? 1.688 12.047 6.978 1.00 75.81 97 ASP A N 1
ATOM 765 C CA . ASP A 1 97 ? 2.864 12.556 6.252 1.00 75.81 97 ASP A CA 1
ATOM 766 C C . ASP A 1 97 ? 3.917 11.468 5.950 1.00 75.81 97 ASP A C 1
ATOM 768 O O . ASP A 1 97 ? 5.004 11.755 5.446 1.00 75.81 97 ASP A O 1
ATOM 772 N N . SER A 1 98 ? 3.643 10.210 6.309 1.00 72.81 98 SER A N 1
ATOM 773 C CA . SER A 1 98 ? 4.601 9.109 6.200 1.00 72.81 98 SER A CA 1
ATOM 774 C C . SER A 1 98 ? 4.430 8.341 4.889 1.00 72.81 98 SER A C 1
ATOM 776 O O . SER A 1 98 ? 3.346 7.857 4.592 1.00 72.81 98 SER A O 1
ATOM 778 N N . ILE A 1 99 ? 5.523 8.177 4.137 1.00 78.75 99 ILE A N 1
ATOM 779 C CA . ILE A 1 99 ? 5.573 7.417 2.880 1.00 78.75 99 ILE A CA 1
ATOM 780 C C . ILE A 1 99 ? 6.459 6.187 3.118 1.00 78.75 99 ILE A C 1
ATOM 782 O O . ILE A 1 99 ? 7.668 6.249 2.910 1.00 78.75 99 ILE A O 1
ATOM 786 N N . LEU A 1 100 ? 5.910 5.076 3.618 1.00 80.31 100 LEU A N 1
ATOM 787 C CA . LEU A 1 100 ? 6.722 3.912 4.015 1.00 80.31 100 LEU A CA 1
ATOM 788 C C . LEU A 1 100 ? 6.759 2.837 2.933 1.00 80.31 100 LEU A C 1
ATOM 790 O O . LEU A 1 100 ? 7.834 2.468 2.458 1.00 80.31 100 LEU A O 1
ATOM 794 N N . THR A 1 101 ? 5.596 2.345 2.526 1.00 84.25 101 THR A N 1
ATOM 795 C CA . THR A 1 101 ? 5.421 1.289 1.529 1.00 84.25 101 THR A CA 1
ATOM 796 C C . THR A 1 101 ? 5.940 1.725 0.155 1.00 84.25 101 THR A C 1
ATOM 798 O O . THR A 1 101 ? 6.710 0.966 -0.439 1.00 84.25 101 THR A O 1
ATOM 801 N N . PRO A 1 102 ? 5.657 2.951 -0.346 1.00 91.06 102 PRO A N 1
ATOM 802 C CA . PRO A 1 102 ? 6.240 3.404 -1.608 1.00 91.06 102 PRO A CA 1
ATOM 803 C C . PRO A 1 102 ? 7.772 3.489 -1.553 1.00 91.06 102 PRO A C 1
ATOM 805 O O . PRO A 1 102 ? 8.437 3.161 -2.531 1.00 91.06 102 PRO A O 1
ATOM 808 N N . ASN A 1 103 ? 8.351 3.867 -0.407 1.00 85.75 103 ASN A N 1
ATOM 809 C CA . ASN A 1 103 ? 9.805 3.913 -0.239 1.00 85.75 103 ASN A CA 1
ATOM 810 C C . ASN A 1 103 ? 10.441 2.513 -0.230 1.00 85.75 103 ASN A C 1
ATOM 812 O O . ASN A 1 103 ? 11.516 2.339 -0.802 1.00 85.75 103 ASN A O 1
ATOM 816 N N . HIS A 1 104 ? 9.776 1.505 0.346 1.00 85.75 104 HIS A N 1
ATOM 817 C CA . HIS A 1 104 ? 10.279 0.124 0.376 1.00 85.75 104 HIS A CA 1
ATOM 818 C C . HIS A 1 104 ? 10.437 -0.499 -1.014 1.00 85.75 104 HIS A C 1
ATOM 820 O O . HIS A 1 104 ? 11.354 -1.290 -1.232 1.00 85.75 104 HIS A O 1
ATOM 826 N N . ILE A 1 105 ? 9.579 -0.137 -1.971 1.00 91.31 105 ILE A N 1
ATOM 827 C CA . ILE A 1 105 ? 9.618 -0.719 -3.319 1.00 91.31 105 ILE A CA 1
ATOM 828 C C . ILE A 1 105 ? 10.522 0.043 -4.295 1.00 91.31 105 ILE A C 1
ATOM 830 O O . ILE A 1 105 ? 10.754 -0.449 -5.398 1.00 91.31 105 ILE A O 1
ATOM 834 N N . LEU A 1 106 ? 11.071 1.207 -3.916 1.00 92.75 106 LEU A N 1
ATOM 835 C CA . LEU A 1 106 ? 11.910 2.027 -4.804 1.00 92.75 106 LEU A CA 1
ATOM 836 C C . LEU A 1 106 ? 13.108 1.257 -5.364 1.00 92.75 106 LEU A C 1
ATOM 838 O O . LEU A 1 106 ? 13.401 1.371 -6.553 1.00 92.75 106 LEU A O 1
ATOM 842 N N . GLY A 1 107 ? 13.772 0.454 -4.527 1.00 91.12 107 GLY A N 1
ATOM 843 C CA . GLY A 1 107 ? 14.901 -0.373 -4.956 1.00 91.12 107 GLY A CA 1
ATOM 844 C C . GLY A 1 107 ? 14.501 -1.348 -6.065 1.00 91.12 107 GLY A C 1
ATOM 845 O O . GLY A 1 107 ? 15.135 -1.377 -7.117 1.00 91.12 107 GLY A O 1
ATOM 846 N N . ILE A 1 108 ? 13.384 -2.062 -5.882 1.00 94.25 108 ILE A N 1
ATOM 847 C CA . ILE A 1 108 ? 12.875 -2.999 -6.892 1.00 94.25 108 ILE A CA 1
ATOM 848 C C . ILE A 1 108 ? 12.476 -2.259 -8.172 1.00 94.25 108 ILE A C 1
ATOM 850 O O . ILE A 1 108 ? 12.798 -2.707 -9.270 1.00 94.25 108 ILE A O 1
ATOM 854 N N . LEU A 1 109 ? 11.792 -1.118 -8.054 1.00 96.75 109 LEU A N 1
ATOM 855 C CA . LEU A 1 109 ? 11.377 -0.339 -9.220 1.00 96.75 109 LEU A CA 1
ATOM 856 C C . LEU A 1 109 ? 12.581 0.178 -10.012 1.00 96.75 109 LEU A C 1
ATOM 858 O O . LEU A 1 109 ? 12.530 0.167 -11.240 1.00 96.75 109 LEU A O 1
ATOM 862 N N . LYS A 1 110 ? 13.681 0.553 -9.344 1.00 97.19 110 LYS A N 1
ATOM 863 C CA . LYS A 1 110 ? 14.932 0.929 -10.018 1.00 97.19 110 LYS A CA 1
ATOM 864 C C . LYS A 1 110 ? 15.544 -0.242 -10.785 1.00 97.19 110 LYS A C 1
ATOM 866 O O . LYS A 1 110 ? 16.082 -0.033 -11.865 1.00 97.19 110 LYS A O 1
ATOM 871 N N . GLU A 1 111 ? 15.443 -1.464 -10.267 1.00 96.56 111 GLU A N 1
ATOM 872 C CA . GLU A 1 111 ? 15.893 -2.662 -10.986 1.00 96.56 111 GLU A CA 1
ATOM 873 C C . GLU A 1 111 ? 15.011 -2.982 -12.203 1.00 96.56 111 GLU A C 1
ATOM 875 O O . GLU A 1 111 ? 15.529 -3.393 -13.239 1.00 96.56 111 GLU A O 1
ATOM 880 N N . ILE A 1 112 ? 13.691 -2.777 -12.106 1.00 97.38 112 ILE A N 1
ATOM 881 C CA . ILE A 1 112 ? 12.755 -3.011 -13.220 1.00 97.38 112 ILE A CA 1
ATOM 882 C C . ILE A 1 112 ? 12.885 -1.917 -14.293 1.00 97.38 112 ILE A C 1
ATOM 884 O O . ILE A 1 112 ? 12.839 -2.215 -15.487 1.00 97.38 112 ILE A O 1
ATOM 888 N N . ARG A 1 113 ? 13.045 -0.653 -13.883 1.00 97.25 113 ARG A N 1
ATOM 889 C CA . ARG A 1 113 ? 13.079 0.533 -14.756 1.00 97.25 113 ARG A CA 1
ATOM 890 C C . ARG A 1 113 ? 14.351 1.356 -14.502 1.00 97.25 113 ARG A C 1
ATOM 892 O O . ARG A 1 113 ? 14.282 2.481 -14.008 1.00 97.25 113 ARG A O 1
ATOM 899 N N . PRO A 1 114 ? 15.541 0.833 -14.853 1.00 96.88 114 PRO A N 1
ATOM 900 C CA . PRO A 1 114 ? 16.816 1.466 -14.501 1.00 96.88 114 PRO A CA 1
ATOM 901 C C . PRO A 1 114 ? 17.031 2.829 -15.164 1.00 96.88 114 PRO A C 1
ATOM 903 O O . PRO A 1 114 ? 17.747 3.668 -14.612 1.00 96.88 114 PRO A O 1
ATOM 906 N N . MET A 1 115 ? 16.391 3.056 -16.314 1.00 97.75 115 MET A N 1
ATOM 907 C CA . MET A 1 115 ? 16.497 4.293 -17.094 1.00 97.75 115 MET A CA 1
ATOM 908 C C . MET A 1 115 ? 15.614 5.429 -16.566 1.00 97.75 115 MET A C 1
ATOM 910 O O . MET A 1 115 ? 15.840 6.581 -16.928 1.00 97.75 115 MET A O 1
ATOM 914 N N . ASP A 1 116 ? 14.638 5.130 -15.707 1.00 97.81 116 ASP A N 1
ATOM 915 C CA . ASP A 1 116 ? 13.759 6.151 -15.146 1.00 97.81 116 ASP A CA 1
ATOM 916 C C . ASP A 1 116 ? 14.509 7.000 -14.105 1.00 97.81 116 ASP A C 1
ATOM 918 O O . ASP A 1 116 ? 15.409 6.526 -13.394 1.00 97.81 116 ASP A O 1
ATOM 922 N N . SER A 1 117 ? 14.133 8.279 -14.016 1.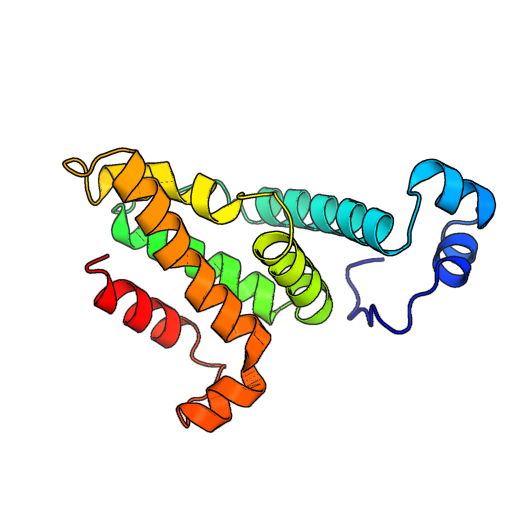00 98.06 117 SER A N 1
ATOM 923 C CA . SER A 1 117 ? 14.670 9.201 -13.014 1.00 98.06 117 SER A CA 1
ATOM 924 C C . SER A 1 117 ? 14.176 8.847 -11.609 1.00 98.06 117 SER A C 1
ATOM 926 O O . SER A 1 117 ? 13.117 8.244 -11.438 1.00 98.06 117 SER A O 1
ATOM 928 N N . ASP A 1 118 ? 14.906 9.276 -10.579 1.00 97.38 118 ASP A N 1
ATOM 929 C CA . ASP A 1 118 ? 14.502 9.047 -9.185 1.00 97.38 118 ASP A CA 1
ATOM 930 C C . ASP A 1 118 ? 13.132 9.661 -8.868 1.00 97.38 118 ASP A C 1
ATOM 932 O O . ASP A 1 118 ? 12.356 9.104 -8.094 1.00 97.38 118 ASP A O 1
ATOM 936 N N . GLU A 1 119 ? 12.814 10.803 -9.479 1.00 97.81 119 GLU A N 1
ATOM 937 C CA . GLU A 1 119 ? 11.500 11.431 -9.360 1.00 97.81 119 GLU A CA 1
ATOM 938 C C . GLU A 1 119 ? 10.404 10.569 -10.000 1.00 97.81 119 GLU A C 1
ATOM 940 O O . GLU A 1 119 ? 9.379 10.317 -9.366 1.00 97.81 119 GLU A O 1
ATOM 945 N N . ALA A 1 120 ? 10.633 10.056 -11.213 1.00 98.00 120 ALA A N 1
ATOM 946 C CA . ALA A 1 120 ? 9.681 9.180 -11.891 1.00 98.00 120 ALA A CA 1
ATOM 947 C C . ALA A 1 120 ? 9.434 7.888 -11.097 1.00 98.00 120 ALA A C 1
ATOM 949 O O . ALA A 1 120 ? 8.293 7.451 -10.972 1.00 98.00 120 ALA A O 1
ATOM 950 N N . LEU A 1 121 ? 10.477 7.317 -10.488 1.00 97.94 121 LEU A N 1
ATOM 951 C CA . LEU A 1 121 ? 10.361 6.119 -9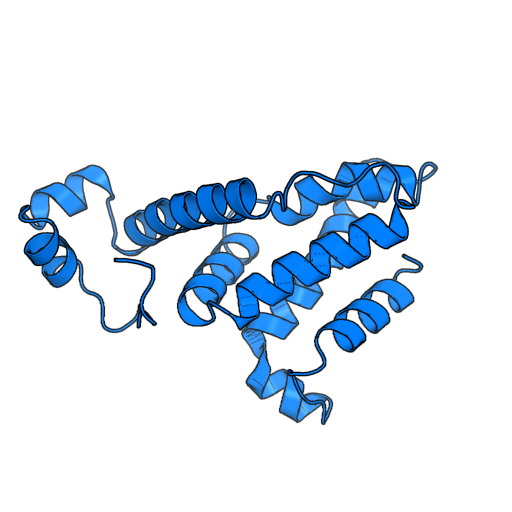.653 1.00 97.94 121 LEU A CA 1
ATOM 952 C C . LEU A 1 121 ? 9.596 6.374 -8.350 1.00 97.94 121 LEU A C 1
ATOM 954 O O . LEU A 1 121 ? 8.840 5.506 -7.917 1.00 97.94 121 LEU A O 1
ATOM 958 N N . LYS A 1 122 ? 9.735 7.561 -7.746 1.00 97.50 122 LYS A N 1
ATOM 959 C CA . LYS A 1 122 ? 8.923 7.980 -6.587 1.00 97.50 122 LYS A CA 1
ATOM 960 C C . LYS A 1 122 ? 7.454 8.162 -6.949 1.00 97.50 122 LYS A C 1
ATOM 962 O O . LYS A 1 122 ? 6.584 7.740 -6.195 1.00 97.50 122 LYS A O 1
ATOM 967 N N . TRP A 1 123 ? 7.160 8.741 -8.110 1.00 97.81 123 TRP A N 1
ATOM 968 C CA . TRP A 1 123 ? 5.784 8.802 -8.605 1.00 97.81 123 TRP A CA 1
ATOM 969 C C . TRP A 1 123 ? 5.225 7.411 -8.886 1.00 97.81 123 TRP A C 1
ATOM 971 O O . TRP A 1 123 ? 4.113 7.095 -8.464 1.00 97.81 123 TRP A O 1
ATOM 981 N N . LEU A 1 124 ? 6.011 6.557 -9.541 1.00 98.06 124 LEU A N 1
ATOM 982 C CA . LEU A 1 124 ? 5.614 5.190 -9.837 1.00 98.06 124 LEU A CA 1
ATOM 983 C C . LEU A 1 124 ? 5.350 4.395 -8.558 1.00 98.06 124 LEU A C 1
ATOM 985 O O . LEU A 1 124 ? 4.365 3.668 -8.505 1.00 98.06 124 LEU A O 1
ATOM 989 N N . SER A 1 125 ? 6.158 4.557 -7.507 1.00 96.44 125 SER A N 1
ATOM 990 C CA . SER A 1 125 ? 5.924 3.842 -6.252 1.00 96.44 125 SER A CA 1
ATOM 991 C C . SER A 1 125 ? 4.606 4.239 -5.584 1.00 96.44 125 SER A C 1
ATOM 993 O O . SER A 1 125 ? 3.897 3.373 -5.069 1.00 96.44 125 SER A O 1
ATOM 995 N N . ILE A 1 126 ? 4.216 5.514 -5.665 1.00 95.25 126 ILE A N 1
ATOM 996 C CA . ILE A 1 126 ? 2.898 5.980 -5.210 1.00 95.25 126 ILE A CA 1
ATOM 997 C C . ILE A 1 126 ? 1.786 5.353 -6.060 1.00 95.25 126 ILE A C 1
ATOM 999 O O . ILE A 1 126 ? 0.818 4.834 -5.509 1.00 95.25 126 ILE A O 1
ATOM 1003 N N . VAL A 1 127 ? 1.928 5.357 -7.389 1.00 96.62 127 VAL A N 1
ATOM 1004 C CA . VAL A 1 127 ? 0.936 4.785 -8.320 1.00 96.62 127 VAL A CA 1
ATOM 1005 C C . VAL A 1 127 ? 0.815 3.264 -8.176 1.00 96.62 127 VAL A C 1
ATOM 1007 O O . VAL A 1 127 ? -0.264 2.712 -8.368 1.00 96.62 127 VAL A O 1
ATOM 1010 N N . VAL A 1 128 ? 1.883 2.570 -7.790 1.00 96.81 128 VAL A N 1
ATOM 1011 C CA . VAL A 1 128 ? 1.829 1.138 -7.474 1.00 96.81 128 VAL A CA 1
ATOM 1012 C C . VAL A 1 128 ? 1.041 0.902 -6.187 1.00 96.81 128 VAL A C 1
ATOM 1014 O O . VAL A 1 128 ? 0.180 0.028 -6.150 1.00 96.81 128 VAL A O 1
ATOM 1017 N N . VAL A 1 129 ? 1.307 1.677 -5.137 1.00 93.38 129 VAL A N 1
ATOM 1018 C CA . VAL A 1 129 ? 0.789 1.392 -3.794 1.00 93.38 129 VAL A CA 1
ATOM 1019 C C . VAL A 1 129 ? -0.613 1.964 -3.575 1.00 93.38 129 VAL A C 1
ATOM 1021 O O . VAL A 1 129 ? -1.528 1.228 -3.209 1.00 93.38 129 VAL A O 1
ATOM 1024 N N . ALA A 1 130 ? -0.814 3.261 -3.808 1.00 92.81 130 ALA A N 1
ATOM 1025 C CA . ALA A 1 130 ? -2.023 3.969 -3.385 1.00 92.81 130 ALA A CA 1
ATOM 1026 C C . ALA A 1 130 ? -3.331 3.411 -3.989 1.00 92.81 130 ALA A C 1
ATOM 1028 O O . ALA A 1 130 ? -4.311 3.294 -3.248 1.00 92.81 130 ALA A O 1
ATOM 1029 N N . PRO A 1 131 ? -3.394 3.002 -5.274 1.00 93.12 131 PRO A N 1
ATOM 1030 C CA . PRO A 1 131 ? -4.601 2.396 -5.836 1.00 93.12 131 PRO A CA 1
ATOM 1031 C C . PRO A 1 131 ? -4.981 1.079 -5.160 1.00 93.12 131 PRO A C 1
ATOM 1033 O O . PRO A 1 131 ? -6.158 0.860 -4.881 1.00 93.12 131 PRO A O 1
ATOM 1036 N N . LEU A 1 132 ? -4.003 0.234 -4.821 1.00 92.31 132 LEU A N 1
ATOM 1037 C CA . LEU A 1 132 ? -4.261 -0.998 -4.077 1.00 92.31 132 LEU A CA 1
ATOM 1038 C C . LEU A 1 132 ? -4.818 -0.675 -2.688 1.00 92.31 132 LEU A C 1
ATOM 1040 O O . LEU A 1 132 ? -5.851 -1.209 -2.297 1.00 92.31 132 LEU A O 1
ATOM 1044 N N . GLN A 1 133 ? -4.206 0.267 -1.967 1.00 90.38 133 GLN A N 1
ATOM 1045 C CA . GLN A 1 133 ? -4.696 0.692 -0.651 1.00 90.38 133 GLN A CA 1
ATOM 1046 C C . GLN A 1 133 ? -6.115 1.275 -0.712 1.00 90.38 133 GLN A C 1
ATOM 1048 O O . GLN A 1 133 ? -6.939 0.997 0.161 1.00 90.38 133 GLN A O 1
ATOM 1053 N N . PHE A 1 134 ? -6.424 2.047 -1.758 1.00 90.25 134 PHE A N 1
ATOM 1054 C CA . PHE A 1 134 ? -7.771 2.547 -2.021 1.00 90.25 134 PHE A CA 1
ATOM 1055 C C . PHE A 1 134 ? -8.766 1.398 -2.219 1.00 90.25 134 PHE A C 1
ATOM 1057 O O . PHE A 1 134 ? -9.829 1.407 -1.598 1.00 90.25 134 PHE A O 1
ATOM 1064 N N . ILE A 1 135 ? -8.406 0.398 -3.029 1.00 89.62 135 ILE A N 1
ATOM 1065 C CA . ILE A 1 135 ? -9.212 -0.804 -3.275 1.00 89.62 135 ILE A CA 1
ATOM 1066 C C . ILE A 1 135 ? -9.480 -1.550 -1.959 1.00 89.62 135 ILE A C 1
ATOM 1068 O O . ILE A 1 135 ? -10.639 -1.812 -1.640 1.00 89.62 135 ILE A O 1
ATOM 1072 N N . PHE A 1 136 ? -8.449 -1.791 -1.142 1.00 87.31 136 PHE A N 1
ATOM 1073 C CA . PHE A 1 136 ? -8.578 -2.439 0.170 1.00 87.31 136 PHE A CA 1
ATOM 1074 C C . PHE A 1 136 ? -9.449 -1.650 1.159 1.00 87.31 136 PHE A C 1
ATOM 1076 O O . PHE A 1 136 ? -10.248 -2.224 1.896 1.00 87.31 136 PHE A O 1
ATOM 1083 N N . LEU A 1 137 ? -9.355 -0.318 1.176 1.00 87.31 137 LEU A N 1
ATOM 1084 C CA . LEU A 1 137 ? -10.198 0.518 2.039 1.00 87.31 137 LEU A CA 1
ATOM 1085 C C . LEU A 1 137 ? -11.654 0.605 1.569 1.00 87.31 137 LEU A C 1
ATOM 1087 O O . LEU A 1 137 ? -12.542 0.903 2.375 1.00 87.31 137 LEU A O 1
ATOM 1091 N N . LYS A 1 138 ? -11.901 0.397 0.273 1.00 88.06 138 LYS A N 1
ATOM 1092 C CA . LYS A 1 138 ? -13.212 0.528 -0.371 1.00 88.06 138 LYS A CA 1
ATOM 1093 C C . LYS A 1 138 ? -13.806 -0.809 -0.796 1.00 88.06 138 LYS A C 1
ATOM 1095 O O . LYS A 1 138 ? -14.757 -0.781 -1.567 1.00 88.06 138 LYS A O 1
ATOM 1100 N N . GLU A 1 139 ? -13.322 -1.929 -0.263 1.00 85.56 139 GLU A N 1
ATOM 1101 C CA . GLU A 1 139 ? -13.710 -3.299 -0.628 1.00 85.56 139 GLU A CA 1
ATOM 1102 C C . GLU A 1 139 ? -15.194 -3.449 -1.006 1.00 85.56 139 GLU A C 1
ATOM 1104 O O . GLU A 1 139 ? -15.500 -3.821 -2.135 1.00 85.56 139 GLU A O 1
ATOM 1109 N N . VAL A 1 140 ? -16.121 -3.077 -0.112 1.00 85.25 140 VAL A N 1
ATOM 1110 C CA . VAL A 1 140 ? -17.574 -3.198 -0.352 1.00 85.25 140 VAL A CA 1
ATOM 1111 C C . VAL A 1 140 ? -18.025 -2.408 -1.585 1.00 85.25 140 VAL A C 1
ATOM 1113 O O . VAL A 1 140 ? -18.777 -2.912 -2.417 1.00 85.25 140 VAL A O 1
ATOM 1116 N N . GLY A 1 141 ? -17.563 -1.163 -1.718 1.00 88.12 141 GLY A N 1
ATOM 1117 C CA . GLY A 1 141 ? -17.901 -0.308 -2.855 1.00 88.12 141 GLY A CA 1
ATOM 1118 C C . GLY A 1 141 ? -17.210 -0.747 -4.144 1.00 88.12 141 GLY A C 1
ATOM 1119 O O . GLY A 1 141 ? -17.798 -0.651 -5.215 1.00 88.12 141 GLY A O 1
ATOM 1120 N N . PHE A 1 142 ? -15.985 -1.261 -4.048 1.00 86.50 142 PHE A N 1
ATOM 1121 C CA . PHE A 1 142 ? -15.219 -1.740 -5.192 1.00 86.50 142 PHE A CA 1
ATOM 1122 C C . PHE A 1 142 ? -15.796 -3.042 -5.756 1.00 86.50 142 PHE A C 1
ATOM 1124 O O . PHE A 1 142 ? -15.971 -3.152 -6.968 1.00 86.50 142 PHE A O 1
ATOM 1131 N N . LYS A 1 143 ? -16.188 -3.974 -4.877 1.00 84.94 143 LYS A N 1
ATOM 1132 C CA . LYS A 1 143 ? -16.941 -5.185 -5.225 1.00 84.94 143 LYS A CA 1
ATOM 1133 C C . LYS A 1 143 ? -18.219 -4.840 -5.982 1.00 84.94 143 LYS A C 1
ATOM 1135 O O . LYS A 1 143 ? -18.455 -5.389 -7.051 1.00 84.94 143 LYS A O 1
ATOM 1140 N N . ALA A 1 144 ? -18.995 -3.879 -5.480 1.00 87.81 144 ALA A N 1
ATOM 1141 C CA . ALA A 1 144 ? -20.204 -3.414 -6.159 1.00 87.81 144 ALA A CA 1
ATOM 1142 C C . ALA A 1 144 ? -19.919 -2.710 -7.501 1.00 87.81 144 ALA A C 1
ATOM 1144 O O . ALA A 1 144 ? -20.725 -2.804 -8.420 1.00 87.81 144 ALA A O 1
ATOM 1145 N N . TYR A 1 145 ? -18.795 -1.997 -7.620 1.00 89.69 145 TYR A N 1
ATOM 1146 C CA . TYR A 1 145 ? -18.439 -1.245 -8.826 1.00 89.69 145 TYR A CA 1
ATOM 1147 C C . TYR A 1 145 ? -17.940 -2.134 -9.973 1.00 89.69 145 TYR A C 1
ATOM 1149 O O . TYR A 1 145 ? -18.283 -1.882 -11.125 1.00 89.69 145 TYR A O 1
ATOM 1157 N N . LEU A 1 146 ? -17.128 -3.151 -9.671 1.00 85.56 146 LEU A N 1
ATOM 1158 C CA . LEU A 1 146 ? -16.521 -4.025 -10.682 1.00 85.56 146 LEU A CA 1
ATOM 1159 C C . LEU A 1 146 ? -17.199 -5.387 -10.832 1.00 85.56 146 LEU A C 1
ATOM 1161 O O . LEU A 1 146 ? -16.743 -6.173 -11.658 1.00 85.56 146 LEU A O 1
ATOM 1165 N N . ASP A 1 147 ? -18.227 -5.676 -10.030 1.00 83.69 147 ASP A N 1
ATOM 1166 C CA . ASP A 1 147 ? -18.827 -7.013 -9.928 1.00 83.69 147 ASP A CA 1
ATOM 1167 C C . ASP A 1 147 ? -17.758 -8.100 -9.693 1.00 83.69 147 ASP A C 1
ATOM 1169 O O . ASP A 1 147 ? -17.753 -9.170 -10.296 1.00 83.69 147 ASP A O 1
ATOM 1173 N N . THR A 1 148 ? -16.777 -7.776 -8.842 1.00 73.94 148 THR A N 1
ATOM 1174 C CA . THR A 1 148 ? -15.616 -8.630 -8.558 1.00 73.94 148 THR A CA 1
ATOM 1175 C C . THR A 1 148 ? -15.646 -9.111 -7.122 1.00 73.94 148 THR A C 1
ATOM 1177 O O . THR A 1 148 ? -16.014 -8.361 -6.215 1.00 73.94 148 THR A O 1
ATOM 1180 N N . ASP A 1 149 ? -15.197 -10.341 -6.889 1.00 71.81 149 ASP A N 1
ATOM 1181 C CA . ASP A 1 149 ? -15.021 -10.831 -5.529 1.00 71.81 149 ASP A CA 1
ATOM 1182 C C . ASP A 1 149 ? -13.651 -10.441 -4.968 1.00 71.81 149 ASP A C 1
ATOM 1184 O O . ASP A 1 149 ? -12.637 -10.505 -5.664 1.00 71.81 149 ASP A O 1
ATOM 1188 N N . PHE A 1 150 ? -13.618 -10.030 -3.701 1.00 72.06 150 PHE A N 1
ATOM 1189 C CA . PHE A 1 150 ? -12.396 -9.554 -3.048 1.00 72.06 150 PHE A CA 1
ATOM 1190 C C . PHE A 1 150 ? -11.485 -10.697 -2.579 1.00 72.06 150 PHE A C 1
ATOM 1192 O O . PHE A 1 150 ? -10.336 -10.474 -2.215 1.00 72.06 150 PHE A O 1
ATOM 1199 N N . VAL A 1 151 ? -11.973 -11.940 -2.638 1.00 69.06 151 VAL A N 1
ATOM 1200 C CA . VAL A 1 151 ? -11.173 -13.151 -2.394 1.00 69.06 151 VAL A CA 1
ATOM 1201 C C . VAL A 1 151 ? -10.119 -13.404 -3.474 1.00 69.06 151 VAL A C 1
ATOM 1203 O O . VAL A 1 151 ? -9.150 -14.107 -3.201 1.00 69.06 151 VAL A O 1
ATOM 1206 N N . ASP A 1 152 ? -10.244 -12.806 -4.663 1.00 86.19 152 ASP A N 1
ATOM 1207 C CA . ASP A 1 152 ? -9.254 -12.941 -5.741 1.00 86.19 152 ASP A CA 1
ATOM 1208 C C . ASP A 1 152 ? -8.221 -11.796 -5.734 1.00 86.19 152 ASP A C 1
ATOM 1210 O O . ASP A 1 152 ? -7.954 -11.124 -6.734 1.00 86.19 152 ASP A O 1
ATOM 1214 N N . VAL A 1 153 ? -7.633 -11.556 -4.558 1.00 88.19 153 VAL A N 1
ATOM 1215 C CA . VAL A 1 153 ? -6.555 -10.573 -4.351 1.00 88.19 153 VAL A CA 1
ATOM 1216 C C . VAL A 1 153 ? -5.401 -10.736 -5.352 1.00 88.19 153 VAL A C 1
ATOM 1218 O O . VAL A 1 153 ? -4.935 -9.712 -5.865 1.00 88.19 153 VAL A O 1
ATOM 1221 N N . PRO A 1 154 ? -4.929 -11.960 -5.679 1.00 92.50 154 PRO A N 1
ATOM 1222 C CA . PRO A 1 154 ? -3.841 -12.112 -6.636 1.00 92.50 154 PRO A CA 1
ATOM 1223 C C . PRO A 1 154 ? -4.153 -11.533 -8.012 1.00 92.50 154 PRO A C 1
ATOM 1225 O O . PRO A 1 154 ? -3.324 -10.819 -8.567 1.00 92.50 154 PRO A O 1
ATOM 1228 N N . ASN A 1 155 ? -5.361 -11.758 -8.526 1.00 91.44 155 ASN A N 1
ATOM 1229 C CA . ASN A 1 155 ? -5.786 -11.221 -9.814 1.00 91.44 155 ASN A CA 1
ATOM 1230 C C . ASN A 1 155 ? -5.906 -9.688 -9.799 1.00 91.44 155 ASN A C 1
ATOM 1232 O O . ASN A 1 155 ? -5.536 -9.031 -10.770 1.00 91.44 155 ASN A O 1
ATOM 1236 N N . ILE A 1 156 ? -6.357 -9.092 -8.686 1.00 91.62 156 ILE A N 1
ATOM 1237 C CA . ILE A 1 156 ? -6.385 -7.626 -8.525 1.00 91.62 156 ILE A CA 1
ATOM 1238 C C . ILE A 1 156 ? -4.969 -7.046 -8.641 1.00 91.62 156 ILE A C 1
ATOM 1240 O O . ILE A 1 156 ? -4.759 -6.078 -9.377 1.00 91.62 156 ILE A O 1
ATOM 1244 N N . ILE A 1 157 ? -3.998 -7.643 -7.943 1.00 94.25 157 ILE A N 1
ATOM 1245 C CA . ILE A 1 157 ? -2.594 -7.209 -7.981 1.00 94.25 157 ILE A CA 1
ATOM 1246 C C . ILE A 1 157 ? -2.002 -7.412 -9.376 1.00 94.25 157 ILE A C 1
ATOM 1248 O O . ILE A 1 157 ? -1.370 -6.498 -9.900 1.00 94.25 157 ILE A O 1
ATOM 1252 N N . ASP A 1 158 ? -2.240 -8.563 -10.002 1.00 95.06 158 ASP A N 1
ATOM 1253 C CA . ASP A 1 158 ? -1.716 -8.874 -11.334 1.00 95.06 158 ASP A CA 1
ATOM 1254 C C . ASP A 1 158 ? -2.262 -7.920 -12.395 1.00 95.06 158 ASP A C 1
ATOM 1256 O O . ASP A 1 158 ? -1.504 -7.374 -13.200 1.00 95.06 158 ASP A O 1
ATOM 1260 N N . LYS A 1 159 ? -3.568 -7.635 -12.353 1.00 93.38 159 LYS A N 1
ATOM 1261 C CA . LYS A 1 159 ? -4.196 -6.653 -13.239 1.00 93.38 159 LYS A CA 1
ATOM 1262 C C . LYS A 1 159 ? -3.618 -5.259 -13.014 1.00 93.38 159 LYS A C 1
ATOM 1264 O O . LYS A 1 159 ? -3.288 -4.584 -13.986 1.00 93.38 159 LYS A O 1
ATOM 1269 N N . HIS A 1 160 ? -3.448 -4.841 -11.760 1.00 95.06 160 HIS A N 1
ATOM 1270 C CA . HIS A 1 160 ? -2.853 -3.547 -11.422 1.00 95.06 160 HIS A CA 1
ATOM 1271 C C . HIS A 1 160 ? -1.414 -3.412 -11.934 1.00 95.06 160 HIS A C 1
ATOM 1273 O O . HIS A 1 160 ? -1.097 -2.438 -12.609 1.00 95.06 160 HIS A O 1
ATOM 1279 N N . LEU A 1 161 ? -0.561 -4.412 -11.697 1.00 97.00 161 LEU A N 1
ATOM 1280 C CA . LEU A 1 161 ? 0.821 -4.412 -12.188 1.00 97.00 161 LEU A CA 1
ATOM 1281 C C . LEU A 1 161 ? 0.890 -4.424 -13.720 1.00 97.00 161 LEU A C 1
ATOM 1283 O O . LEU A 1 161 ? 1.710 -3.708 -14.294 1.00 97.00 161 LEU A O 1
ATOM 1287 N N . SER A 1 162 ? -0.001 -5.169 -14.384 1.00 96.50 162 SER A N 1
ATOM 1288 C CA . SER A 1 162 ? -0.055 -5.217 -15.849 1.00 96.50 162 SER A CA 1
ATOM 1289 C C . SER A 1 162 ? -0.363 -3.855 -16.480 1.00 96.50 162 SER A C 1
ATOM 1291 O O . SER A 1 162 ? 0.209 -3.524 -17.511 1.00 96.50 162 SER A O 1
ATOM 1293 N N . LEU A 1 163 ? -1.196 -3.025 -15.835 1.00 96.06 163 LEU A N 1
ATOM 1294 C CA . LEU A 1 163 ? -1.510 -1.665 -16.295 1.00 96.06 163 LEU A CA 1
ATOM 1295 C C . LEU A 1 163 ? -0.318 -0.701 -16.189 1.00 96.06 163 LEU A C 1
ATOM 1297 O O . LEU A 1 163 ? -0.357 0.382 -16.770 1.00 96.06 163 LEU A O 1
ATOM 1301 N N . LEU A 1 164 ? 0.714 -1.074 -15.429 1.00 96.06 164 LEU A N 1
ATOM 1302 C CA . LEU A 1 164 ? 1.912 -0.272 -15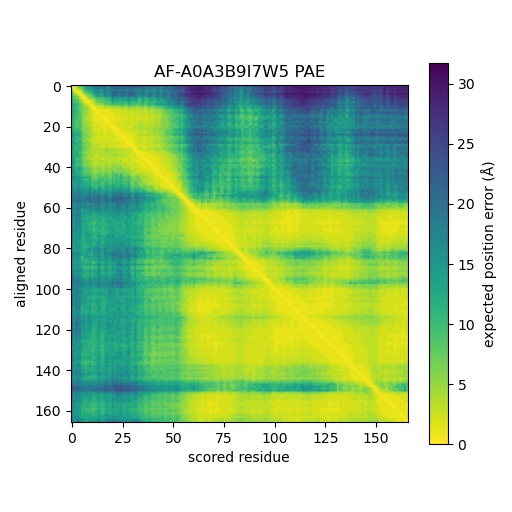.171 1.00 96.06 164 LEU A CA 1
ATOM 1303 C C . LEU A 1 164 ? 3.159 -0.813 -15.888 1.00 96.06 164 LEU A C 1
ATOM 1305 O O . LEU A 1 164 ? 4.255 -0.281 -15.689 1.00 96.06 164 LEU A O 1
ATOM 1309 N N . ASP A 1 165 ? 2.999 -1.865 -16.698 1.00 94.50 165 ASP A N 1
ATOM 1310 C CA . ASP A 1 165 ? 4.081 -2.624 -17.335 1.00 94.50 165 ASP A CA 1
ATOM 1311 C C . ASP A 1 165 ? 5.098 -3.217 -16.330 1.00 94.50 165 ASP A C 1
ATOM 1313 O O . ASP A 1 165 ? 6.287 -3.379 -16.642 1.00 94.50 165 ASP A O 1
ATOM 1317 N N . LEU A 1 166 ? 4.645 -3.559 -15.114 1.00 93.00 166 LEU A N 1
ATOM 1318 C CA . LEU A 1 166 ? 5.473 -4.078 -14.011 1.00 93.00 166 LEU A CA 1
ATOM 1319 C C . LEU A 1 166 ? 5.473 -5.602 -13.873 1.00 93.00 166 LEU A C 1
ATOM 1321 O O . LEU A 1 166 ? 4.951 -6.288 -14.778 1.00 93.00 166 LEU A O 1
#

Secondary structure (DSSP, 8-state):
--SS---TTT--HHHHHHHHT--HHHHHHHHSSHHHHHHHHHHHHHHHHHHHTTTT---TTS-HHHHHHHHHHHHHHHHHHTHHHHHHHHHHHHHSS---HHHHHHHHHHHH-TTS-HHHHHHHHHHHHHHHHHHHHTHHHHHHHHT--TT-HHHHHHHHHHTTT-

Mean predicted aligned error: 9.1 Å

Radius of gyration: 18.0 Å; Cα contacts (8 Å, |Δi|>4): 107; chains: 1; bounding box: 38×28×53 Å

Solvent-accessible surface area (backbone atoms only — not comparable to full-atom values): 9653 Å² total; per-residue (Å²): 132,87,82,57,96,59,63,72,86,79,58,43,64,62,59,51,17,62,76,69,73,48,54,54,66,58,50,42,71,78,36,71,42,70,65,50,42,50,48,55,56,47,52,55,47,46,56,48,48,35,61,72,68,41,64,82,60,73,64,79,88,49,57,51,58,56,44,53,52,50,47,54,50,56,53,49,49,49,36,65,78,36,47,66,60,34,54,53,50,53,48,42,50,71,74,44,95,52,73,60,71,37,58,68,45,40,65,44,48,41,70,71,43,66,87,57,52,75,67,56,45,54,52,47,24,43,64,63,43,52,58,53,51,49,45,67,74,35,42,74,62,47,27,69,72,66,77,44,70,80,87,50,51,69,58,54,53,50,54,54,34,56,77,69,78,91

Sequence (166 aa):
MLEDCFDAEVLTIRKIAQKANVSVGLINYHFESKGKLLLLATSQVIDRV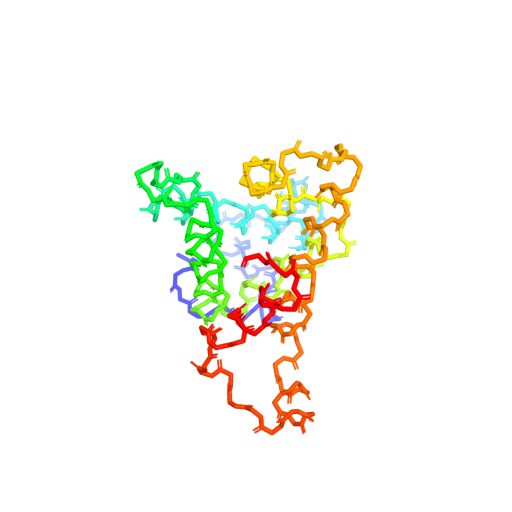AAKENLLLMDMSLPPKVRLRKFLLDMADIVVRHETFSKIILKQEILGDSILTPNHILGILKEIRPMDSDEALKWLSIVVVAPLQFIFLKEVGFKAYLDTDFVDVPNIIDKHLSLLDL